Protein AF-A0A3D2AQB8-F1 (afdb_monomer_lite)

Secondary structure (DSSP, 8-state):
--TTHHHHHHHHTTSS----TT-EEEEEEEETTEEEEEEEETTEEEEEEEEES------------HHHHHHTTTBTTTT---HHHHHHTPPP---S-TT--B-----GGGT----HHHHHHHHHHHHTT-

Sequence (130 aa):
MAMNLVPYMRSLQDKDVTFTVTYRADRARRVGDQIEVTLSSDYGSVNKTRLVDQLVINHGTLPLDELYFELKPDASNQGELDQAAFIEGLPQASVRNPQGEYQLFRIGDAVAARNTHAAIYDGLRLAKDI

Structure (mmCIF, N/CA/C/O backbone):
data_AF-A0A3D2AQB8-F1
#
_entry.id   AF-A0A3D2AQB8-F1
#
loop_
_atom_site.group_PDB
_atom_site.id
_atom_site.type_symbol
_atom_site.label_atom_id
_atom_site.label_alt_id
_atom_site.label_comp_id
_atom_site.label_asym_id
_atom_site.label_entity_id
_atom_site.label_seq_id
_atom_site.pdbx_PDB_ins_code
_atom_site.Cartn_x
_atom_site.Cartn_y
_atom_site.Cartn_z
_atom_site.occupancy
_atom_site.B_iso_or_equiv
_atom_site.auth_seq_id
_atom_site.auth_comp_id
_atom_site.auth_asym_id
_atom_site.auth_atom_id
_atom_site.pdbx_PDB_model_num
ATOM 1 N N . MET A 1 1 ? -9.618 10.204 -3.827 1.00 48.06 1 MET A N 1
ATOM 2 C CA . MET A 1 1 ? -9.730 9.302 -2.657 1.00 48.06 1 MET A CA 1
ATOM 3 C C . MET A 1 1 ? -11.155 9.208 -2.073 1.00 48.06 1 MET A C 1
ATOM 5 O O . MET A 1 1 ? -11.298 8.799 -0.934 1.00 48.06 1 MET A O 1
ATOM 9 N N . ALA A 1 2 ? -12.224 9.511 -2.830 1.00 53.44 2 ALA A N 1
ATOM 10 C CA . ALA A 1 2 ? -13.607 9.503 -2.311 1.00 53.44 2 ALA A CA 1
ATOM 11 C C . ALA A 1 2 ? -14.515 8.415 -2.924 1.00 53.44 2 ALA A C 1
ATOM 13 O O . ALA A 1 2 ? -15.709 8.376 -2.647 1.00 53.44 2 ALA A O 1
ATOM 14 N N . MET A 1 3 ? -13.973 7.525 -3.762 1.00 60.94 3 MET A N 1
ATOM 15 C CA . MET A 1 3 ? -14.795 6.630 -4.589 1.00 60.94 3 MET A CA 1
ATOM 16 C C . MET A 1 3 ? -15.391 5.436 -3.817 1.00 60.94 3 MET A C 1
ATOM 18 O O . MET A 1 3 ? -16.379 4.862 -4.260 1.00 60.94 3 MET A O 1
ATOM 22 N N . ASN A 1 4 ? -14.854 5.107 -2.634 1.00 79.31 4 ASN A N 1
ATOM 23 C CA . ASN A 1 4 ? -15.271 3.923 -1.865 1.00 79.31 4 ASN A CA 1
ATOM 24 C C . ASN A 1 4 ? -16.191 4.257 -0.678 1.00 79.31 4 ASN A C 1
ATOM 26 O O . ASN A 1 4 ? -16.776 3.359 -0.083 1.00 79.31 4 ASN A O 1
ATOM 30 N N . LEU A 1 5 ? -16.354 5.538 -0.328 1.00 85.25 5 LEU A N 1
ATOM 31 C CA . LEU A 1 5 ? -17.142 5.931 0.843 1.00 85.25 5 LEU A CA 1
ATOM 32 C C . LEU A 1 5 ? -18.621 5.552 0.688 1.00 85.25 5 LEU A C 1
ATOM 34 O O . LEU A 1 5 ? -19.206 4.967 1.592 1.00 85.25 5 LEU A O 1
ATOM 38 N N . VAL A 1 6 ? -19.216 5.855 -0.470 1.00 90.38 6 VAL A N 1
ATOM 39 C CA . VAL A 1 6 ? -20.635 5.584 -0.755 1.00 90.38 6 VAL A CA 1
ATOM 40 C C . VAL A 1 6 ? -20.992 4.097 -0.622 1.00 90.38 6 VAL A C 1
ATOM 42 O O . VAL A 1 6 ? -21.938 3.800 0.111 1.00 90.38 6 VAL A O 1
ATOM 45 N N . PRO A 1 7 ? -20.288 3.147 -1.275 1.00 90.94 7 PRO A N 1
ATOM 46 C CA . PRO A 1 7 ? -20.615 1.730 -1.120 1.00 90.94 7 PRO A CA 1
ATOM 47 C C . PRO A 1 7 ? -20.396 1.219 0.313 1.00 90.94 7 PRO A C 1
ATOM 49 O O . PRO A 1 7 ? -21.199 0.411 0.781 1.00 90.94 7 PRO A O 1
ATOM 52 N N . TYR A 1 8 ? -19.389 1.718 1.042 1.00 90.75 8 TYR A N 1
ATOM 53 C CA . TYR A 1 8 ? -19.186 1.345 2.448 1.00 90.75 8 TYR A CA 1
ATOM 54 C C . TYR A 1 8 ? -20.307 1.852 3.348 1.00 90.75 8 TYR A C 1
ATOM 56 O O . TYR A 1 8 ? -20.854 1.077 4.126 1.00 90.75 8 TYR A O 1
ATOM 64 N N . MET A 1 9 ? -20.702 3.118 3.207 1.00 93.06 9 MET A N 1
ATOM 65 C CA . MET A 1 9 ? -21.796 3.682 3.998 1.00 93.06 9 MET A CA 1
ATOM 66 C C . MET A 1 9 ? -23.107 2.949 3.723 1.00 93.06 9 MET A C 1
ATOM 68 O O . MET A 1 9 ? -23.764 2.533 4.667 1.00 93.06 9 MET A O 1
ATOM 72 N N . ARG A 1 10 ? -23.439 2.663 2.455 1.00 92.69 10 ARG A N 1
ATOM 73 C CA . ARG A 1 10 ? -24.624 1.848 2.128 1.00 92.69 10 ARG A CA 1
ATOM 74 C C . ARG A 1 10 ? -24.605 0.460 2.773 1.00 92.69 10 ARG A C 1
ATOM 76 O O . ARG A 1 10 ? -25.668 -0.034 3.115 1.00 92.69 10 ARG A O 1
ATOM 83 N N . SER A 1 11 ? -23.430 -0.155 2.912 1.00 93.56 11 SER A N 1
ATOM 84 C CA . SER A 1 11 ? -23.295 -1.517 3.459 1.00 93.56 11 SER A CA 1
ATOM 85 C C . SER A 1 11 ? -23.262 -1.570 4.990 1.00 93.56 11 SER A C 1
ATOM 87 O O . SER A 1 11 ? -23.496 -2.631 5.561 1.00 93.56 11 SER A O 1
ATOM 89 N N . LEU A 1 12 ? -22.906 -0.462 5.649 1.00 95.00 12 LEU A N 1
ATOM 90 C CA . LEU A 1 12 ? -22.694 -0.404 7.100 1.00 95.00 12 LEU A CA 1
ATOM 91 C C . LEU A 1 12 ? -23.795 0.369 7.837 1.00 95.00 12 LEU A C 1
ATOM 93 O O . LEU A 1 12 ? -24.006 0.127 9.019 1.00 95.00 12 LEU A O 1
ATOM 97 N N . GLN A 1 13 ? -24.485 1.300 7.173 1.00 93.00 13 GLN A N 1
ATOM 98 C CA . GLN A 1 13 ? -25.420 2.228 7.821 1.00 93.00 13 GLN A CA 1
ATOM 99 C C . GLN A 1 13 ? -26.712 1.562 8.319 1.00 93.00 13 GLN A C 1
ATOM 101 O O . GLN A 1 13 ? -27.346 2.090 9.227 1.00 93.00 13 GLN A O 1
ATOM 106 N N . ASP A 1 14 ? -27.099 0.414 7.758 1.00 93.62 14 ASP A N 1
ATOM 107 C CA . ASP A 1 14 ? -28.235 -0.391 8.228 1.00 93.62 14 ASP A CA 1
ATOM 108 C C . ASP A 1 14 ? -27.840 -1.414 9.314 1.00 93.62 14 ASP A C 1
ATOM 110 O O . ASP A 1 14 ? -28.674 -2.218 9.736 1.00 93.62 14 ASP A O 1
ATOM 114 N N . LYS A 1 15 ? -26.571 -1.418 9.748 1.00 96.31 15 LYS A N 1
ATOM 115 C CA . LYS A 1 15 ? -26.015 -2.337 10.751 1.00 96.31 15 LYS A CA 1
ATOM 116 C C . LYS A 1 15 ? -25.690 -1.608 12.051 1.00 96.31 15 LYS A C 1
ATOM 118 O O . LYS A 1 15 ? -25.572 -0.386 12.090 1.00 96.31 15 LYS A O 1
ATOM 123 N N . ASP A 1 16 ? -25.470 -2.381 13.111 1.00 96.25 16 ASP A N 1
ATOM 124 C CA . ASP A 1 16 ? -25.006 -1.871 14.406 1.00 96.25 16 ASP A CA 1
ATOM 125 C C . ASP A 1 16 ? -23.495 -1.556 14.376 1.00 96.25 16 ASP A C 1
ATOM 127 O O . ASP A 1 16 ? -22.667 -2.221 14.999 1.00 96.25 16 ASP A O 1
ATOM 131 N N . VAL A 1 17 ? -23.110 -0.577 13.548 1.00 95.38 17 VAL A N 1
ATOM 132 C CA . VAL A 1 17 ? -21.719 -0.154 13.335 1.00 95.38 17 VAL A CA 1
ATOM 133 C C . VAL A 1 17 ? -21.515 1.248 13.893 1.00 95.38 17 VAL A C 1
ATOM 135 O O . VAL A 1 17 ? -22.154 2.211 13.477 1.00 95.38 17 VAL A O 1
ATOM 138 N N . THR A 1 18 ? -20.550 1.387 14.802 1.00 93.50 18 THR A N 1
ATOM 139 C CA . THR A 1 18 ? -20.181 2.685 15.380 1.00 93.50 18 THR A CA 1
ATOM 140 C C . THR A 1 18 ? -18.930 3.255 14.714 1.00 93.50 18 THR A C 1
ATOM 142 O O . THR A 1 18 ? -17.819 2.771 14.945 1.00 93.50 18 THR A O 1
ATOM 145 N N . PHE A 1 19 ? -19.084 4.352 13.967 1.00 93.00 19 PHE A N 1
ATOM 146 C CA . PHE A 1 19 ? -17.957 5.145 13.469 1.00 93.00 19 PHE A CA 1
ATOM 147 C C . PHE A 1 19 ? -17.453 6.099 14.552 1.00 93.00 19 PHE A C 1
ATOM 149 O O . PHE A 1 19 ? -18.183 6.953 15.044 1.00 93.00 19 PHE A O 1
ATOM 156 N N . 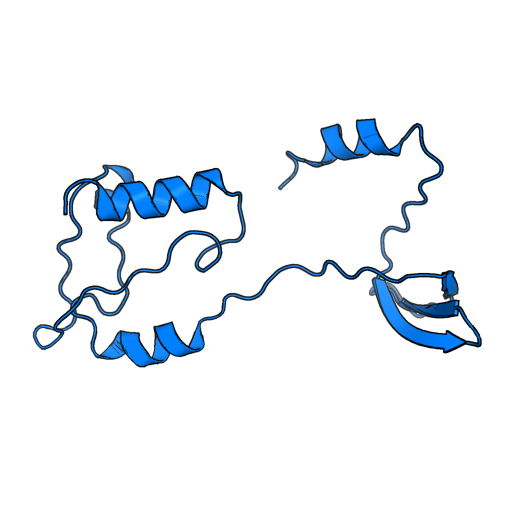THR A 1 20 ? -16.184 5.963 14.929 1.00 93.31 20 THR A N 1
ATOM 157 C CA . THR A 1 20 ? -15.522 6.840 15.905 1.00 93.31 20 THR A CA 1
ATOM 158 C C . THR A 1 20 ? -14.450 7.655 15.178 1.00 93.31 20 THR A C 1
ATOM 160 O O . THR A 1 20 ? -13.288 7.267 15.131 1.00 93.31 20 THR A O 1
ATOM 163 N N . VAL A 1 21 ? -14.868 8.745 14.529 1.00 93.81 21 VAL A N 1
ATOM 164 C CA . VAL A 1 21 ? -13.986 9.643 13.756 1.00 93.81 21 VAL A CA 1
ATOM 165 C C . VAL A 1 21 ? -13.143 10.528 14.674 1.00 93.81 21 VAL A C 1
ATOM 167 O O . VAL A 1 21 ? -13.539 10.740 15.809 1.00 93.81 21 VAL A O 1
ATOM 170 N N . THR A 1 22 ? -12.012 11.045 14.176 1.00 94.81 22 THR A N 1
ATOM 171 C CA . THR A 1 22 ? -11.032 11.891 14.908 1.00 94.81 22 THR A CA 1
ATOM 172 C C . THR A 1 22 ? -10.316 11.230 16.097 1.00 94.81 22 THR A C 1
ATOM 174 O O . THR A 1 22 ? -9.590 11.902 16.836 1.00 94.81 22 THR A O 1
ATOM 177 N N . TYR A 1 23 ? -10.438 9.907 16.232 1.00 95.12 23 TYR A N 1
ATOM 178 C CA . TYR A 1 23 ? -9.687 9.084 17.182 1.00 95.12 23 TYR A CA 1
ATOM 179 C C . TYR A 1 23 ? -8.911 7.978 16.457 1.00 95.12 23 TYR A C 1
ATOM 181 O O . TYR A 1 23 ? -9.289 7.557 15.363 1.00 95.12 23 TYR A O 1
ATOM 189 N N . ARG A 1 24 ? -7.860 7.462 17.100 1.00 93.56 24 ARG A N 1
ATOM 190 C CA . ARG A 1 24 ? -7.106 6.272 16.670 1.00 93.56 24 ARG A CA 1
ATOM 191 C C . ARG A 1 24 ? -6.877 5.315 17.837 1.00 93.56 24 ARG A C 1
ATOM 193 O O . ARG A 1 24 ? -6.899 5.734 18.992 1.00 93.56 24 ARG A O 1
ATOM 200 N N . ALA A 1 25 ? -6.651 4.038 17.536 1.00 95.00 25 ALA A N 1
ATOM 201 C CA . ALA A 1 25 ? -6.187 3.074 18.529 1.00 95.00 25 ALA A CA 1
ATOM 202 C C . ALA A 1 25 ? -4.710 3.352 18.853 1.00 95.00 25 ALA A C 1
ATOM 204 O O . ALA A 1 25 ? -3.873 3.342 17.956 1.00 95.00 25 ALA A O 1
ATOM 205 N N . ASP A 1 26 ? -4.417 3.620 20.122 1.00 94.94 26 ASP A N 1
ATOM 206 C CA . ASP A 1 26 ? -3.089 4.021 20.603 1.00 94.94 26 ASP A CA 1
A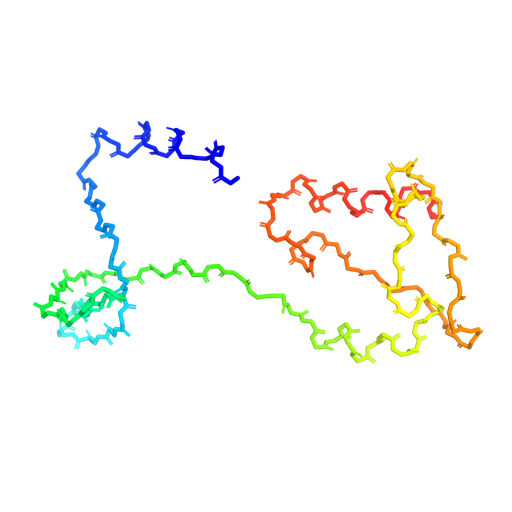TOM 207 C C . ASP A 1 26 ? -2.330 2.850 21.226 1.00 94.94 26 ASP A C 1
ATOM 209 O O . ASP A 1 26 ? -1.162 2.593 20.950 1.00 94.94 26 ASP A O 1
ATOM 213 N N . ARG A 1 27 ? -3.040 2.103 22.072 1.00 95.81 27 ARG A N 1
ATOM 214 C CA . ARG A 1 27 ? -2.502 0.976 22.821 1.00 95.81 27 ARG A CA 1
ATOM 215 C C . ARG A 1 27 ? -3.574 -0.082 22.970 1.00 95.81 27 ARG A C 1
ATOM 217 O O . ARG A 1 27 ? -4.740 0.242 23.176 1.00 95.81 27 ARG A O 1
ATOM 224 N N . ALA A 1 28 ? -3.166 -1.340 22.940 1.00 97.12 28 ALA A N 1
ATOM 225 C CA . ALA A 1 28 ? -4.016 -2.470 23.267 1.00 97.12 28 ALA A CA 1
ATOM 226 C C . ALA A 1 28 ? -3.370 -3.273 24.397 1.00 97.12 28 ALA A C 1
ATOM 228 O O . ALA A 1 28 ? -2.162 -3.515 24.377 1.00 97.12 28 ALA A O 1
ATOM 229 N N . ARG A 1 29 ? -4.165 -3.683 25.385 1.00 97.81 29 ARG A N 1
ATOM 230 C CA . ARG A 1 29 ? -3.739 -4.621 26.429 1.00 97.81 29 ARG A CA 1
ATOM 231 C C . ARG A 1 29 ? -4.781 -5.712 26.608 1.00 97.81 29 ARG A C 1
ATOM 233 O O . ARG A 1 29 ? -5.977 -5.446 26.534 1.00 97.81 29 ARG A O 1
ATOM 240 N N . ARG A 1 30 ? -4.336 -6.939 26.860 1.00 97.75 30 ARG A N 1
ATOM 241 C CA . ARG A 1 30 ? -5.241 -8.046 27.176 1.00 97.75 30 ARG A CA 1
ATOM 242 C C . ARG A 1 30 ? -5.754 -7.908 28.614 1.00 97.75 30 ARG A C 1
ATOM 244 O O . ARG A 1 30 ? -4.970 -7.621 29.517 1.00 97.75 30 ARG A O 1
ATOM 251 N N . VAL A 1 31 ? -7.056 -8.101 28.809 1.00 97.44 31 VAL A N 1
ATOM 252 C CA . VAL A 1 31 ? -7.755 -8.063 30.101 1.00 97.44 31 VAL A CA 1
ATOM 253 C C . VAL A 1 31 ? -8.703 -9.260 30.153 1.00 97.44 31 VAL A C 1
ATOM 255 O O . VAL A 1 31 ? -9.750 -9.253 29.511 1.00 97.44 31 VAL A O 1
ATOM 258 N N . GLY A 1 32 ? -8.309 -10.309 30.883 1.00 96.31 32 GLY A N 1
ATOM 259 C CA . GLY A 1 32 ? -8.999 -11.602 30.827 1.00 96.31 32 GLY A CA 1
ATOM 260 C C . GLY A 1 32 ? -9.015 -12.149 29.397 1.00 96.31 32 GLY A C 1
ATOM 261 O O . GLY A 1 32 ? -7.969 -12.208 28.744 1.00 96.31 32 GLY A O 1
ATOM 262 N N . ASP A 1 33 ? -10.211 -12.470 28.906 1.00 96.69 33 ASP A N 1
ATOM 263 C CA . ASP A 1 33 ? -10.436 -12.981 27.548 1.00 96.69 33 ASP A CA 1
ATOM 264 C C . ASP A 1 33 ? -10.631 -11.874 26.499 1.00 96.69 33 ASP A C 1
ATOM 266 O O . ASP A 1 33 ? -10.800 -12.161 25.315 1.00 96.69 33 ASP A O 1
ATOM 270 N N . GLN A 1 34 ? -10.576 -10.604 26.911 1.00 98.25 34 GLN A N 1
ATOM 271 C CA . GLN A 1 34 ? -10.832 -9.451 26.049 1.00 98.25 34 GLN A CA 1
ATOM 272 C C . GLN A 1 34 ? -9.589 -8.572 25.866 1.00 98.25 34 GLN A C 1
ATOM 274 O O . GLN A 1 34 ? -8.538 -8.758 26.489 1.00 98.25 34 GLN A O 1
ATOM 279 N N . ILE A 1 35 ? -9.702 -7.592 24.975 1.00 98.38 35 ILE A N 1
ATOM 280 C CA . ILE A 1 35 ? -8.684 -6.592 24.667 1.00 98.38 35 ILE A CA 1
ATOM 281 C C . ILE A 1 35 ? -9.238 -5.223 25.047 1.00 98.38 35 ILE A C 1
ATOM 283 O O . ILE A 1 35 ? -10.239 -4.769 24.497 1.00 98.38 35 ILE A O 1
ATOM 287 N N . GLU A 1 36 ? -8.568 -4.539 25.967 1.00 98.25 36 GLU A N 1
ATOM 288 C CA . GLU A 1 36 ? -8.828 -3.133 26.240 1.00 98.25 36 GLU A CA 1
ATOM 289 C C . GLU A 1 36 ? -7.965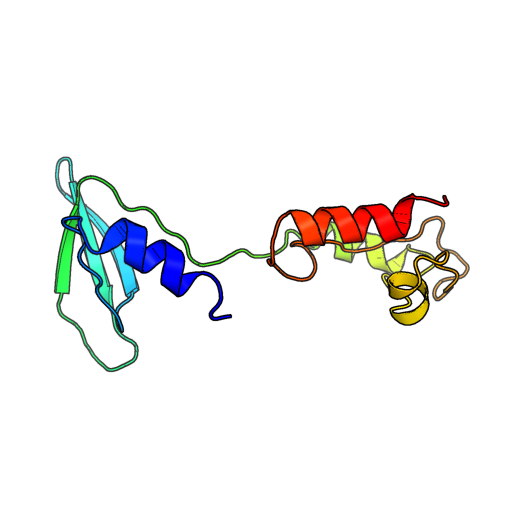 -2.269 25.314 1.00 98.25 36 GLU A C 1
ATOM 291 O O . GLU A 1 36 ? -6.731 -2.291 25.371 1.00 98.25 36 GLU A O 1
ATOM 296 N N . VAL A 1 37 ? -8.624 -1.496 24.456 1.00 97.88 37 VAL A N 1
ATOM 297 C CA . VAL A 1 37 ? -8.013 -0.569 23.504 1.00 97.88 37 VAL A CA 1
ATOM 298 C C . VAL A 1 37 ? -8.115 0.845 24.057 1.00 97.88 37 VAL A C 1
ATOM 300 O O . VAL A 1 37 ? -9.211 1.330 24.327 1.00 97.88 37 VAL A O 1
ATOM 303 N N . THR A 1 38 ? -6.983 1.521 24.217 1.00 97.19 38 THR A N 1
ATOM 304 C CA . THR A 1 38 ? -6.914 2.954 24.525 1.00 97.19 38 THR A CA 1
ATOM 305 C C . THR A 1 38 ? -7.025 3.750 23.228 1.00 97.19 38 THR A C 1
ATOM 307 O O . THR A 1 38 ? -6.324 3.448 22.260 1.00 97.19 38 THR A O 1
ATOM 310 N N . LEU A 1 39 ? -7.895 4.759 23.205 1.00 96.19 39 LEU A N 1
ATOM 311 C CA . LEU A 1 39 ? -8.060 5.652 22.062 1.00 96.19 39 LEU A CA 1
ATOM 312 C C . LEU A 1 39 ? -7.327 6.973 22.307 1.00 96.19 39 LEU A C 1
ATOM 314 O O . LEU A 1 39 ? -7.502 7.584 23.361 1.00 96.19 39 LEU A O 1
ATOM 318 N N . SER A 1 40 ? -6.566 7.436 21.317 1.00 95.62 40 SER A N 1
ATOM 319 C CA . SER A 1 40 ? -5.935 8.761 21.304 1.00 95.62 40 SER A CA 1
ATOM 320 C C . SER A 1 40 ? -6.533 9.655 20.215 1.00 95.62 40 SER A C 1
ATOM 322 O O . SER A 1 40 ? -7.288 9.193 19.356 1.00 95.62 40 SER A O 1
ATOM 324 N N . SER A 1 41 ? -6.244 10.955 20.277 1.00 95.25 41 SER A N 1
ATOM 325 C CA . SER A 1 41 ? -6.637 11.939 19.268 1.00 95.25 41 SER A CA 1
ATOM 326 C C . SER A 1 41 ? -5.510 12.945 19.072 1.00 95.25 41 SER A C 1
ATOM 328 O O . SER A 1 41 ? -4.856 13.340 20.033 1.00 95.25 41 SER A O 1
ATOM 330 N N . ASP A 1 42 ? -5.313 13.394 17.835 1.00 92.94 42 ASP A N 1
ATOM 331 C CA . ASP A 1 42 ? -4.366 14.473 17.533 1.00 92.94 42 ASP A CA 1
ATOM 332 C C . ASP A 1 42 ? -4.887 15.854 17.984 1.00 92.94 42 ASP A C 1
ATOM 334 O O . ASP A 1 42 ? -4.145 16.831 17.977 1.00 92.94 42 ASP A O 1
ATOM 338 N N . TYR A 1 43 ? -6.153 15.946 18.412 1.00 92.88 43 TYR A N 1
ATOM 339 C CA . TYR A 1 43 ? -6.789 17.194 18.850 1.00 92.88 43 TYR A CA 1
ATOM 340 C C . TYR A 1 43 ? -6.704 17.447 20.363 1.00 92.88 43 TYR A C 1
ATOM 342 O O . TYR A 1 43 ? -7.176 18.482 20.834 1.00 92.88 43 TYR A O 1
ATOM 350 N N . GLY A 1 44 ? -6.131 16.526 21.142 1.00 89.00 44 GLY A N 1
ATOM 351 C CA . GLY A 1 44 ? -5.965 16.702 22.583 1.00 89.00 44 GLY A CA 1
ATOM 352 C C . GLY A 1 44 ? -5.881 15.394 23.357 1.00 89.00 44 GLY A C 1
ATOM 353 O O . GLY A 1 44 ? -5.919 14.300 22.795 1.00 89.00 44 GLY A O 1
ATOM 354 N N . SER A 1 45 ? -5.778 15.509 24.681 1.00 88.31 45 SER A N 1
ATOM 355 C CA . SER A 1 45 ? -5.780 14.345 25.561 1.00 88.31 45 SER A CA 1
ATOM 356 C C . SER A 1 45 ? -7.156 13.679 25.581 1.00 88.31 45 SER A C 1
ATOM 358 O O . SER A 1 45 ? -8.201 14.324 25.672 1.00 88.31 45 SER A O 1
ATOM 360 N N . VAL A 1 46 ? -7.150 12.351 25.502 1.00 89.19 46 VAL A N 1
ATOM 361 C CA . VAL A 1 46 ? -8.359 11.530 25.498 1.00 89.19 46 VAL A CA 1
ATOM 362 C C . VAL A 1 46 ? -8.213 10.474 26.578 1.00 89.19 46 VAL A C 1
ATOM 364 O O . VAL A 1 46 ? -7.228 9.745 26.612 1.00 89.19 46 VAL A O 1
ATOM 367 N N . ASN A 1 47 ? -9.210 10.375 27.454 1.00 86.69 47 ASN A N 1
ATOM 368 C CA . ASN A 1 47 ? -9.320 9.281 28.413 1.00 86.69 47 ASN A CA 1
ATOM 369 C C . ASN A 1 47 ? -10.493 8.382 28.008 1.00 86.69 47 ASN A C 1
ATOM 371 O O . ASN A 1 47 ? -11.571 8.426 28.601 1.00 86.69 47 ASN A O 1
ATOM 375 N N . LYS A 1 48 ? -10.319 7.651 26.902 1.00 94.56 48 LYS A N 1
ATOM 376 C CA . LYS A 1 48 ? -11.316 6.713 26.376 1.00 94.56 48 LYS A CA 1
ATOM 377 C C . LYS A 1 48 ? -10.671 5.358 26.156 1.00 94.56 48 LYS A C 1
ATOM 379 O O . LYS A 1 48 ? -9.632 5.250 25.505 1.00 94.56 48 LYS A O 1
ATOM 384 N N . THR A 1 49 ? -11.344 4.329 26.644 1.00 96.62 49 THR A N 1
ATOM 385 C CA . THR A 1 49 ? -11.013 2.937 26.369 1.00 96.62 49 THR A CA 1
ATOM 386 C C . THR A 1 49 ? -12.215 2.220 25.764 1.00 96.62 49 THR A C 1
ATOM 388 O O . THR A 1 49 ? -13.357 2.678 25.873 1.00 96.62 49 THR A O 1
ATOM 391 N N . ARG A 1 50 ? -11.959 1.103 25.087 1.00 96.44 50 ARG A N 1
ATOM 392 C CA . ARG A 1 50 ? -12.988 0.181 24.609 1.00 96.44 50 ARG A CA 1
ATOM 393 C C . ARG A 1 50 ? -12.540 -1.248 24.866 1.00 96.44 50 ARG A C 1
ATOM 395 O O . ARG A 1 50 ? -11.411 -1.594 24.535 1.00 96.44 50 ARG A O 1
ATOM 402 N N . LEU A 1 51 ? -13.424 -2.053 25.439 1.00 97.81 51 LEU A N 1
ATOM 403 C CA . LEU A 1 51 ? -13.208 -3.480 25.629 1.00 97.81 51 LEU A CA 1
ATOM 404 C C . LEU A 1 51 ? -13.825 -4.218 24.437 1.00 97.81 51 LEU A C 1
ATOM 406 O O . LEU A 1 51 ? -14.985 -3.975 24.104 1.00 97.81 51 LEU A O 1
ATOM 410 N N . VAL A 1 52 ? -13.033 -5.038 23.755 1.00 97.44 52 VAL A N 1
ATOM 411 C CA . VAL A 1 52 ? -13.439 -5.786 22.556 1.00 97.44 52 VAL A CA 1
ATOM 412 C C . VAL A 1 52 ? -12.869 -7.195 22.600 1.00 97.44 52 VAL A C 1
ATOM 414 O O . VAL A 1 52 ? -11.801 -7.415 23.166 1.00 97.44 52 VAL A O 1
ATOM 417 N N . ASP A 1 53 ? -13.529 -8.142 21.944 1.00 98.00 53 ASP A N 1
ATOM 418 C CA . ASP A 1 53 ? -13.008 -9.509 21.830 1.00 98.00 53 ASP A CA 1
ATOM 419 C C . ASP A 1 53 ? -11.865 -9.594 20.803 1.00 98.00 53 ASP A C 1
ATOM 421 O O . ASP A 1 53 ? -10.948 -10.404 20.935 1.00 98.00 53 ASP A O 1
ATOM 425 N N . GLN A 1 54 ? -11.888 -8.726 19.783 1.00 97.19 54 GLN A N 1
ATOM 426 C CA . GLN A 1 54 ? -10.869 -8.655 18.736 1.00 97.19 54 GLN A CA 1
ATOM 427 C C . GLN A 1 54 ? -10.564 -7.212 18.329 1.00 97.19 54 GLN A C 1
ATOM 429 O O . GLN A 1 54 ? -11.452 -6.364 18.251 1.00 97.19 54 GLN A O 1
ATOM 434 N N . LEU A 1 55 ? -9.293 -6.960 18.011 1.00 95.69 55 LEU A N 1
ATOM 435 C CA . LEU A 1 55 ? -8.819 -5.716 17.414 1.00 95.69 55 LEU A CA 1
ATOM 436 C C . LEU A 1 55 ? -8.197 -6.026 16.050 1.00 95.69 55 LEU A C 1
ATOM 438 O O . LEU A 1 55 ? -7.195 -6.733 15.975 1.00 95.69 55 LEU A O 1
ATOM 442 N N . VAL A 1 56 ? -8.770 -5.461 14.988 1.00 96.19 56 VAL A N 1
ATOM 443 C CA . VAL A 1 56 ? -8.219 -5.522 13.627 1.00 96.19 56 VAL A CA 1
ATOM 444 C C . VAL A 1 56 ? -7.647 -4.153 13.276 1.00 96.19 56 VAL A C 1
ATOM 446 O O . VAL A 1 56 ? -8.354 -3.148 13.353 1.00 96.19 56 VAL A O 1
ATOM 449 N N . ILE A 1 57 ? -6.370 -4.108 12.895 1.00 93.06 57 ILE A N 1
ATOM 450 C CA . ILE A 1 57 ? -5.674 -2.873 12.522 1.00 93.06 57 ILE A CA 1
ATOM 451 C C . ILE A 1 57 ? -5.508 -2.841 11.005 1.00 93.06 57 ILE A C 1
ATOM 453 O O . ILE A 1 57 ? -4.878 -3.719 10.424 1.00 93.06 57 ILE A O 1
ATOM 457 N N . ASN A 1 58 ? -6.041 -1.796 10.376 1.00 91.31 58 ASN A N 1
ATOM 458 C CA . ASN A 1 58 ? -5.743 -1.444 8.994 1.00 91.31 58 ASN A CA 1
ATOM 459 C C . ASN A 1 58 ? -5.222 -0.002 8.975 1.00 91.31 58 ASN A C 1
ATOM 461 O O . ASN A 1 58 ? -5.998 0.940 9.129 1.00 91.31 58 ASN A O 1
ATOM 465 N N . HIS A 1 59 ? -3.901 0.152 8.850 1.00 88.81 59 HIS A N 1
ATOM 466 C CA . HIS A 1 59 ? -3.200 1.439 8.911 1.00 88.81 59 HIS A CA 1
ATOM 467 C C . HIS A 1 59 ? -2.325 1.655 7.666 1.00 88.81 59 HIS A C 1
ATOM 469 O O . HIS A 1 59 ? -1.166 2.060 7.747 1.00 88.81 59 HIS A O 1
ATOM 475 N N . GLY A 1 60 ? -2.891 1.343 6.499 1.00 86.88 60 GLY A N 1
ATOM 476 C CA . GLY A 1 60 ? -2.172 1.403 5.231 1.00 86.88 60 GLY A CA 1
ATOM 477 C C . GLY A 1 60 ? -1.116 0.306 5.088 1.00 86.88 60 GLY A C 1
ATOM 478 O O . GLY A 1 60 ? -1.068 -0.652 5.859 1.00 86.88 60 GLY A O 1
ATOM 479 N N . THR A 1 61 ? -0.287 0.449 4.059 1.00 88.44 61 THR A N 1
ATOM 480 C CA . THR A 1 61 ? 0.751 -0.511 3.674 1.00 88.44 61 THR A CA 1
ATOM 481 C C . THR A 1 61 ? 2.051 0.227 3.390 1.00 88.44 61 THR A C 1
ATOM 483 O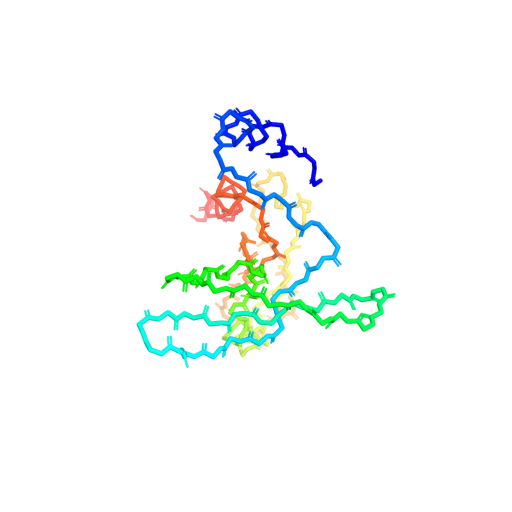 O . THR A 1 61 ? 2.030 1.343 2.868 1.00 88.44 61 THR A O 1
ATOM 486 N N . LEU A 1 62 ? 3.180 -0.410 3.691 1.00 91.31 62 LEU A N 1
ATOM 487 C CA . LEU A 1 62 ? 4.500 0.027 3.241 1.00 91.31 62 LEU A CA 1
ATOM 488 C C . LEU A 1 62 ? 4.993 -0.937 2.156 1.00 91.31 62 LEU A C 1
ATOM 490 O O . LEU A 1 62 ? 4.737 -2.139 2.271 1.00 91.31 62 LEU A O 1
ATOM 494 N N . PRO A 1 63 ? 5.661 -0.442 1.103 1.00 92.12 63 PRO A N 1
ATOM 495 C CA . PRO A 1 63 ? 6.271 -1.315 0.114 1.00 92.12 63 PRO A CA 1
ATOM 496 C C . PRO A 1 63 ? 7.426 -2.102 0.748 1.00 92.12 63 PRO A C 1
ATOM 498 O O . PRO A 1 63 ? 8.166 -1.572 1.572 1.00 92.12 63 PRO A O 1
ATOM 501 N N . LEU A 1 64 ? 7.594 -3.361 0.341 1.00 92.31 64 LEU A N 1
ATOM 502 C CA . LEU A 1 64 ? 8.793 -4.141 0.648 1.00 92.31 64 LEU A CA 1
ATOM 503 C C . LEU A 1 64 ? 9.875 -3.769 -0.378 1.00 92.31 64 LEU A C 1
ATOM 505 O O . LEU A 1 64 ? 9.931 -4.357 -1.456 1.00 92.31 64 LEU A O 1
ATOM 509 N N . ASP A 1 65 ? 10.658 -2.730 -0.089 1.00 94.88 65 ASP A N 1
ATOM 510 C CA . ASP A 1 65 ? 11.531 -2.060 -1.063 1.00 94.88 65 ASP A CA 1
ATOM 511 C C . ASP A 1 65 ? 13.036 -2.304 -0.871 1.00 94.88 65 ASP A C 1
ATOM 513 O O . ASP A 1 65 ? 13.817 -1.918 -1.738 1.00 94.88 65 ASP A O 1
ATOM 517 N N . GLU A 1 66 ? 13.441 -2.995 0.196 1.00 96.75 66 GLU A N 1
ATOM 518 C CA . GLU A 1 66 ? 14.845 -3.308 0.506 1.00 96.75 66 GLU A CA 1
ATOM 519 C C . GLU A 1 66 ? 15.558 -3.974 -0.679 1.00 96.75 66 GLU A C 1
ATOM 521 O O . GLU A 1 66 ? 16.472 -3.387 -1.258 1.00 96.75 66 GLU A O 1
ATOM 526 N N . LEU A 1 67 ? 15.049 -5.124 -1.138 1.00 96.00 67 LEU A N 1
ATOM 527 C CA . LEU A 1 67 ? 15.606 -5.842 -2.290 1.00 96.00 67 LEU A CA 1
ATOM 528 C C . LEU A 1 67 ? 15.622 -4.983 -3.564 1.00 96.00 67 LEU A C 1
ATOM 530 O O . LEU A 1 67 ? 16.538 -5.074 -4.376 1.00 96.00 67 LEU A O 1
ATOM 534 N N . TYR A 1 68 ? 14.616 -4.126 -3.759 1.00 96.88 68 TYR A N 1
ATOM 535 C CA . TYR A 1 68 ? 14.599 -3.230 -4.913 1.00 96.88 68 TYR A CA 1
ATOM 536 C C . TYR A 1 68 ? 15.773 -2.248 -4.865 1.00 96.88 68 TYR A C 1
ATOM 538 O O . TYR A 1 68 ? 16.432 -2.034 -5.881 1.00 96.88 68 TYR A O 1
ATOM 546 N N . PHE A 1 69 ? 16.046 -1.650 -3.706 1.00 97.00 69 PHE A N 1
ATOM 547 C CA . PHE A 1 69 ? 17.150 -0.706 -3.559 1.00 97.00 69 PHE A CA 1
ATOM 548 C C . PHE A 1 69 ? 18.522 -1.381 -3.579 1.00 97.00 69 PHE A C 1
ATOM 550 O O . PHE A 1 69 ? 19.457 -0.761 -4.082 1.00 97.00 69 PHE A O 1
ATOM 557 N N . GLU A 1 70 ? 18.630 -2.630 -3.125 1.00 97.75 70 GLU A N 1
ATOM 558 C CA . GLU A 1 70 ? 19.838 -3.447 -3.289 1.00 97.75 70 GLU A CA 1
ATOM 559 C C . GLU A 1 70 ? 20.143 -3.724 -4.767 1.00 97.75 70 GLU A C 1
ATOM 561 O O . GLU A 1 70 ? 21.283 -3.580 -5.193 1.00 97.75 70 GLU A O 1
ATOM 566 N N . LEU A 1 71 ? 19.123 -4.049 -5.569 1.00 97.69 71 LEU A N 1
ATOM 567 C CA . LEU A 1 71 ? 19.279 -4.377 -6.992 1.00 97.69 71 LEU A CA 1
ATOM 568 C C . LEU A 1 71 ? 19.374 -3.149 -7.910 1.00 97.69 71 LEU A C 1
ATOM 570 O O . LEU A 1 71 ? 19.811 -3.257 -9.057 1.00 97.69 71 LEU A O 1
ATOM 574 N N . LYS A 1 72 ? 18.909 -1.977 -7.471 1.00 97.50 72 LYS A N 1
ATOM 575 C CA . LYS A 1 72 ? 18.804 -0.779 -8.319 1.00 97.50 72 LYS A CA 1
ATOM 576 C C . LYS A 1 72 ? 20.138 -0.307 -8.929 1.00 97.50 72 LYS A C 1
ATOM 578 O O . LYS A 1 72 ? 20.101 0.092 -10.095 1.00 97.50 72 LYS A O 1
ATOM 583 N N . PRO A 1 73 ? 21.282 -0.302 -8.214 1.00 97.25 73 PRO A N 1
ATOM 584 C CA . PRO A 1 73 ? 22.552 0.167 -8.772 1.00 97.25 73 PRO A CA 1
ATOM 585 C C . PRO A 1 73 ? 23.025 -0.652 -9.981 1.00 97.25 73 PRO A C 1
ATOM 587 O O . PRO A 1 73 ? 23.541 -0.071 -10.937 1.00 97.25 73 PRO A O 1
ATOM 590 N N . ASP A 1 74 ? 22.774 -1.963 -9.974 1.00 97.88 74 ASP A N 1
ATOM 591 C CA . ASP A 1 74 ? 23.229 -2.902 -11.009 1.00 97.88 74 ASP A CA 1
ATOM 592 C C . ASP A 1 74 ? 22.246 -3.026 -12.189 1.00 97.88 74 ASP A C 1
ATOM 594 O O . ASP A 1 74 ? 22.543 -3.657 -13.202 1.00 97.88 74 ASP A O 1
ATOM 598 N N . ALA A 1 75 ? 21.078 -2.384 -12.106 1.00 98.19 75 ALA A N 1
ATOM 599 C CA . ALA A 1 75 ? 20.099 -2.363 -13.186 1.00 98.19 75 ALA A CA 1
ATOM 600 C C . ALA A 1 75 ? 20.504 -1.390 -14.306 1.00 98.19 75 ALA A C 1
ATOM 602 O O . ALA A 1 75 ? 20.844 -0.232 -14.051 1.00 98.19 75 ALA A O 1
ATOM 603 N N . SER A 1 76 ? 20.349 -1.811 -15.562 1.00 98.12 76 SER A N 1
ATOM 604 C CA . SER A 1 76 ? 20.641 -1.018 -16.768 1.00 98.12 76 SER A CA 1
ATOM 605 C C . SER A 1 76 ? 19.867 0.300 -16.833 1.00 98.12 76 SER A C 1
ATOM 607 O O . SER A 1 76 ? 20.402 1.315 -17.273 1.00 98.12 76 SER A O 1
ATOM 609 N N . ASN A 1 77 ? 18.628 0.325 -16.340 1.00 97.56 77 ASN A N 1
ATOM 610 C CA . ASN A 1 77 ? 17.783 1.517 -16.266 1.00 97.56 77 ASN A CA 1
ATOM 611 C C . ASN A 1 77 ? 17.892 2.263 -14.923 1.00 97.56 77 ASN A C 1
ATOM 613 O O . ASN A 1 77 ? 17.224 3.278 -14.746 1.00 97.56 77 ASN A O 1
ATOM 617 N N . GLN A 1 78 ? 18.672 1.768 -13.952 1.00 97.31 78 GLN A N 1
ATOM 618 C CA . GLN A 1 78 ? 18.728 2.285 -12.574 1.00 97.31 78 GLN A CA 1
ATOM 619 C C . GLN A 1 78 ? 17.340 2.521 -11.941 1.00 97.31 78 GLN A C 1
ATOM 621 O O . GLN A 1 78 ? 17.141 3.461 -11.166 1.00 97.31 78 GLN A O 1
ATOM 626 N N . GLY A 1 79 ? 16.351 1.689 -12.278 1.00 96.50 79 GLY A N 1
ATOM 627 C CA . GLY A 1 79 ? 14.981 1.829 -11.779 1.00 96.50 79 GLY A CA 1
ATOM 628 C C . GLY A 1 79 ? 14.134 2.913 -12.460 1.00 96.50 79 GLY A C 1
ATOM 629 O O . GLY A 1 79 ? 13.060 3.242 -11.952 1.00 96.50 79 GLY A O 1
ATOM 630 N N . GLU A 1 80 ? 14.598 3.511 -13.559 1.00 96.75 80 GLU A N 1
ATOM 631 C CA . GLU A 1 80 ? 13.806 4.453 -14.350 1.00 96.75 80 GLU A CA 1
ATOM 632 C C . GLU A 1 80 ? 12.694 3.743 -15.125 1.00 96.75 80 GLU A C 1
ATOM 634 O O . GLU A 1 80 ? 12.909 2.713 -15.763 1.00 96.75 80 GLU A O 1
ATOM 639 N N . LEU A 1 81 ? 11.514 4.357 -15.109 1.00 96.06 81 LEU A N 1
ATOM 640 C CA . LEU A 1 81 ? 10.392 4.028 -15.974 1.00 96.06 81 LEU A CA 1
ATOM 641 C C . LEU A 1 81 ? 10.148 5.229 -16.892 1.00 96.06 81 LEU A C 1
ATOM 643 O O . LEU A 1 81 ? 9.848 6.321 -16.402 1.00 96.06 81 LEU A O 1
ATOM 647 N N . ASP A 1 82 ? 10.248 5.035 -18.205 1.00 96.00 82 ASP A N 1
ATOM 648 C CA . ASP A 1 82 ? 9.788 6.030 -19.168 1.00 96.00 82 ASP A CA 1
ATOM 649 C C . ASP A 1 82 ? 8.259 6.046 -19.136 1.00 96.00 82 ASP A C 1
ATOM 651 O O . ASP A 1 82 ? 7.581 5.174 -19.686 1.00 96.00 82 ASP A O 1
ATOM 655 N N . GLN A 1 83 ? 7.717 7.052 -18.453 1.00 94.88 83 GLN A N 1
ATOM 656 C CA . GLN A 1 83 ? 6.287 7.189 -18.224 1.00 94.88 83 GLN A CA 1
ATOM 657 C C . GLN A 1 83 ? 5.493 7.346 -19.528 1.00 94.88 83 GLN A C 1
ATOM 659 O O . GLN A 1 83 ? 4.363 6.862 -19.597 1.00 94.88 83 GLN A O 1
ATOM 664 N N . ALA A 1 84 ? 6.053 8.014 -20.542 1.00 96.31 84 ALA A N 1
ATOM 665 C CA . ALA A 1 84 ? 5.371 8.219 -21.815 1.00 96.31 84 ALA A CA 1
ATOM 666 C C . ALA A 1 84 ? 5.293 6.895 -22.581 1.00 96.31 84 ALA A C 1
ATOM 668 O O . ALA A 1 84 ? 4.196 6.454 -22.925 1.00 96.31 84 ALA A O 1
ATOM 669 N N . ALA A 1 85 ? 6.429 6.207 -22.739 1.00 95.19 85 ALA A N 1
ATOM 670 C CA . ALA A 1 85 ? 6.466 4.886 -23.361 1.00 95.19 85 ALA A CA 1
ATOM 671 C C . ALA A 1 85 ? 5.586 3.878 -22.604 1.00 95.19 85 ALA A C 1
ATOM 673 O O . ALA A 1 85 ? 4.838 3.121 -23.216 1.00 95.19 85 ALA A O 1
ATOM 674 N N . PHE A 1 86 ? 5.598 3.916 -21.271 1.00 95.12 86 PHE A N 1
ATOM 675 C CA . PHE A 1 86 ? 4.793 3.029 -20.437 1.00 95.12 86 PHE A CA 1
ATOM 676 C C . PHE A 1 86 ? 3.285 3.239 -20.641 1.00 95.12 86 PHE A C 1
ATOM 678 O O . PHE A 1 86 ? 2.545 2.264 -20.771 1.00 95.12 86 PHE A O 1
ATOM 685 N N . ILE A 1 87 ? 2.816 4.491 -20.708 1.00 93.81 87 ILE A N 1
ATOM 686 C CA . ILE A 1 87 ? 1.397 4.806 -20.948 1.00 93.81 87 ILE A CA 1
ATOM 687 C C . ILE A 1 87 ? 0.955 4.350 -22.342 1.00 93.81 87 ILE A C 1
ATOM 689 O O . ILE A 1 87 ? -0.113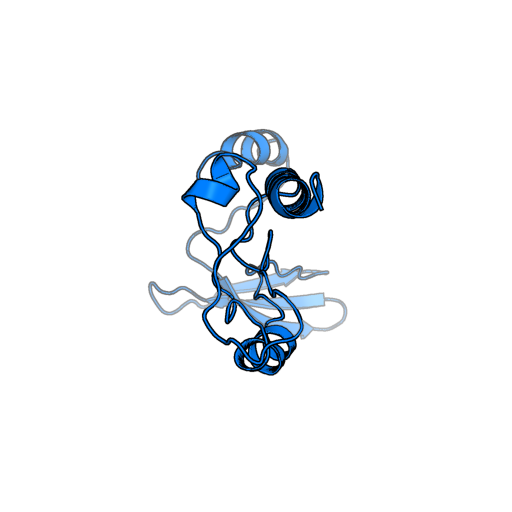 3.744 -22.456 1.00 93.81 87 ILE A O 1
ATOM 693 N N . GLU A 1 88 ? 1.787 4.582 -23.360 1.00 94.44 88 GLU A N 1
ATOM 694 C CA . GLU A 1 88 ? 1.542 4.158 -24.747 1.00 94.44 88 GLU A CA 1
ATOM 695 C C . GLU A 1 88 ? 1.722 2.639 -24.948 1.00 94.44 88 GLU A C 1
ATOM 697 O O . GLU A 1 88 ? 1.417 2.100 -26.011 1.00 94.44 88 GLU A O 1
ATOM 702 N N . GLY A 1 89 ? 2.190 1.918 -23.922 1.00 92.69 89 GLY A N 1
ATOM 703 C CA . GLY A 1 89 ? 2.452 0.483 -23.989 1.00 92.69 89 GLY A CA 1
ATOM 704 C C . GLY A 1 89 ? 3.580 0.137 -24.960 1.00 92.69 89 GLY A C 1
ATOM 705 O O . GLY A 1 89 ? 3.484 -0.880 -25.643 1.00 92.69 89 GLY A O 1
ATOM 706 N N . LEU A 1 90 ? 4.593 0.997 -25.048 1.00 93.94 90 LEU A N 1
ATOM 707 C CA . LEU A 1 90 ? 5.810 0.807 -25.826 1.00 93.94 90 LEU A CA 1
ATOM 708 C C . LEU A 1 90 ? 6.929 0.204 -24.952 1.00 93.94 90 LEU A C 1
ATOM 710 O O . LEU A 1 90 ? 6.972 0.470 -23.742 1.00 93.94 90 LEU A O 1
ATOM 714 N N . PRO A 1 91 ? 7.870 -0.554 -25.551 1.00 94.00 91 PRO A N 1
ATOM 715 C CA . PRO A 1 91 ? 9.023 -1.094 -24.838 1.00 94.00 91 PRO A CA 1
ATOM 716 C C . PRO A 1 91 ? 9.849 -0.020 -24.121 1.00 94.00 91 PRO A C 1
ATOM 718 O O . PRO A 1 91 ? 10.028 1.096 -24.612 1.00 94.00 91 PRO A O 1
ATOM 721 N N . GLN A 1 92 ? 10.391 -0.377 -22.957 1.00 95.44 92 GLN A N 1
ATOM 722 C CA . GLN A 1 92 ? 11.247 0.501 -22.161 1.00 95.44 92 GLN A CA 1
ATOM 723 C C . GLN A 1 92 ? 12.694 0.431 -22.663 1.00 95.44 92 GLN A C 1
ATOM 725 O O . GLN A 1 92 ? 13.330 -0.615 -22.570 1.00 95.44 92 GLN A O 1
ATOM 730 N N . ALA A 1 93 ? 13.234 1.547 -23.158 1.00 93.69 93 ALA A N 1
ATOM 731 C CA . ALA A 1 93 ? 14.557 1.586 -23.798 1.00 93.69 93 ALA A CA 1
ATOM 732 C C . ALA A 1 93 ? 15.609 2.433 -23.054 1.00 93.69 93 ALA A C 1
ATOM 734 O O . ALA A 1 93 ? 16.724 2.591 -23.548 1.00 93.69 93 ALA A O 1
ATOM 735 N N 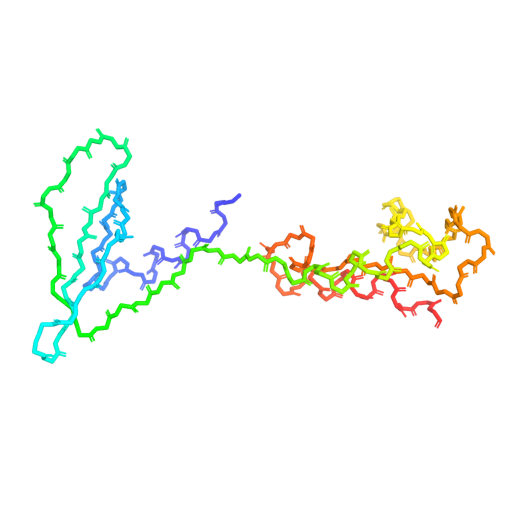. SER A 1 94 ? 15.276 3.007 -21.891 1.00 94.06 94 SER A N 1
ATOM 736 C CA . SER A 1 94 ? 16.226 3.851 -21.157 1.00 94.06 94 SER A CA 1
ATOM 737 C C . SER A 1 94 ? 17.406 3.042 -20.615 1.00 94.06 94 SER A C 1
ATOM 739 O O . SER A 1 94 ? 17.221 1.999 -19.985 1.00 94.06 94 SER A O 1
ATOM 741 N N . VAL A 1 95 ? 18.616 3.569 -20.822 1.00 96.62 95 VAL A N 1
ATOM 742 C CA . VAL A 1 95 ? 19.868 3.038 -20.276 1.00 96.62 95 VAL A CA 1
ATOM 743 C C . VAL A 1 95 ? 20.554 4.140 -19.470 1.00 96.62 95 VAL A C 1
ATOM 745 O O . VAL A 1 95 ? 20.949 5.178 -20.002 1.00 96.62 95 VAL A O 1
ATOM 748 N N . ARG A 1 96 ? 20.694 3.905 -18.166 1.00 97.19 96 ARG A N 1
ATOM 749 C CA . ARG A 1 96 ? 21.383 4.766 -17.188 1.00 97.19 96 ARG A CA 1
ATOM 750 C C . ARG A 1 96 ? 22.676 4.144 -16.668 1.00 97.19 96 ARG A C 1
ATOM 752 O O . ARG A 1 96 ? 23.572 4.874 -16.256 1.00 97.19 96 ARG A O 1
ATOM 759 N N . ASN A 1 97 ? 22.782 2.820 -16.731 1.00 97.38 97 ASN A N 1
ATOM 760 C CA . ASN A 1 97 ? 23.962 2.041 -16.387 1.00 97.38 97 ASN A CA 1
ATOM 761 C C . ASN A 1 97 ? 24.306 1.099 -17.560 1.00 97.38 97 ASN A C 1
ATOM 763 O O . ASN A 1 97 ? 23.680 0.049 -17.697 1.00 97.38 97 ASN A O 1
ATOM 767 N N . PRO A 1 98 ? 25.288 1.440 -18.415 1.00 96.69 98 PRO A N 1
ATOM 768 C CA . PRO A 1 98 ? 25.699 0.584 -19.531 1.00 96.69 98 PRO A CA 1
ATOM 769 C C . PRO A 1 98 ? 26.250 -0.790 -19.120 1.00 96.69 98 PRO A C 1
ATOM 771 O O . PRO A 1 98 ? 26.332 -1.676 -19.963 1.00 96.69 98 PRO A O 1
ATOM 774 N N . GLN A 1 99 ? 26.660 -0.959 -17.859 1.00 97.38 99 GLN A N 1
ATOM 775 C CA . GLN A 1 99 ? 27.160 -2.221 -17.310 1.00 97.38 99 GLN A CA 1
ATOM 776 C C . GLN A 1 99 ? 26.050 -3.094 -16.707 1.00 97.38 99 GLN A C 1
ATOM 778 O O . GLN A 1 99 ? 26.328 -4.221 -16.313 1.00 97.38 99 GLN A O 1
ATOM 783 N N . GLY A 1 100 ? 24.818 -2.588 -16.596 1.00 96.75 100 GLY A N 1
ATOM 784 C CA . GLY A 1 100 ? 23.726 -3.332 -15.978 1.00 96.75 100 GLY A CA 1
ATOM 785 C C . GLY A 1 100 ? 23.185 -4.448 -16.872 1.00 96.75 100 GLY A C 1
ATOM 786 O O . GLY A 1 100 ? 22.987 -4.251 -18.069 1.00 96.75 100 GLY A O 1
ATOM 787 N N . GLU A 1 101 ? 22.900 -5.608 -16.281 1.00 95.19 101 GLU A N 1
ATOM 788 C CA . GLU A 1 101 ? 22.523 -6.831 -17.018 1.00 95.19 101 GLU A CA 1
ATOM 789 C C . GLU A 1 101 ? 21.006 -7.068 -17.095 1.00 95.19 101 GLU A C 1
ATOM 791 O O . GLU A 1 101 ? 20.533 -7.939 -17.822 1.00 95.19 101 GLU A O 1
ATOM 796 N N . TYR A 1 102 ? 20.225 -6.285 -16.353 1.00 96.25 102 TYR A N 1
ATOM 797 C CA . TYR A 1 102 ? 18.768 -6.388 -16.298 1.00 96.25 102 TYR A CA 1
ATOM 798 C C . TYR A 1 102 ? 18.117 -5.009 -16.226 1.00 96.25 102 TYR A C 1
ATOM 800 O O . TYR A 1 102 ? 18.759 -4.018 -15.878 1.00 96.25 102 TYR A O 1
ATOM 808 N N . GLN A 1 103 ? 16.828 -4.920 -16.550 1.00 96.12 103 GLN A N 1
ATOM 809 C CA . GLN A 1 103 ? 16.005 -3.761 -16.205 1.00 96.12 103 GLN A CA 1
ATOM 810 C C . GLN A 1 103 ? 15.234 -4.052 -14.918 1.00 96.12 103 GLN A C 1
ATOM 812 O O . GLN A 1 103 ? 14.789 -5.176 -14.689 1.00 96.12 103 GLN A O 1
ATOM 817 N N . LEU A 1 104 ? 15.072 -3.033 -14.078 1.00 97.19 104 LEU A N 1
ATOM 818 C CA . LEU A 1 104 ? 14.375 -3.134 -12.801 1.00 97.19 104 LEU A CA 1
ATOM 819 C C . LEU A 1 104 ? 13.225 -2.129 -12.755 1.00 97.19 104 LEU A C 1
ATOM 821 O O . LEU A 1 104 ? 13.430 -0.938 -12.977 1.00 97.19 104 LEU A O 1
ATOM 825 N N . PHE A 1 105 ? 12.019 -2.590 -12.431 1.00 96.12 105 PHE A N 1
ATOM 826 C CA . PHE A 1 105 ? 10.824 -1.748 -12.357 1.00 96.12 105 PHE A CA 1
ATOM 827 C C . PHE A 1 105 ? 10.041 -2.024 -11.071 1.00 96.12 105 PHE A C 1
ATOM 829 O O . PHE A 1 105 ? 10.048 -3.140 -10.554 1.00 96.12 105 PHE A O 1
ATOM 836 N N . ARG A 1 106 ? 9.326 -1.010 -10.573 1.00 95.75 106 ARG A N 1
ATOM 837 C CA . ARG A 1 106 ? 8.298 -1.163 -9.530 1.00 95.75 106 ARG A CA 1
ATOM 838 C C . ARG A 1 106 ? 6.928 -1.028 -10.175 1.00 95.75 106 ARG A C 1
ATOM 840 O O . ARG A 1 106 ? 6.733 -0.128 -10.986 1.00 95.75 106 ARG A O 1
ATOM 847 N N . ILE A 1 107 ? 5.985 -1.877 -9.778 1.00 94.94 107 ILE A N 1
ATOM 848 C CA . ILE A 1 107 ? 4.599 -1.862 -10.265 1.00 94.94 107 ILE A CA 1
ATOM 849 C C . ILE A 1 107 ? 3.610 -1.979 -9.105 1.00 94.94 107 ILE A C 1
ATOM 851 O O . ILE A 1 107 ? 3.966 -2.474 -8.032 1.00 94.94 107 ILE A O 1
ATOM 855 N N . GLY A 1 108 ? 2.363 -1.550 -9.316 1.00 94.31 108 GLY A N 1
ATOM 856 C CA . GLY A 1 108 ? 1.290 -1.729 -8.339 1.00 94.31 108 GLY A CA 1
ATOM 857 C C . GLY A 1 108 ? 1.608 -1.100 -6.981 1.00 94.31 108 GLY A C 1
ATOM 858 O O . GLY A 1 108 ? 2.060 0.045 -6.899 1.00 94.31 108 GLY A O 1
ATOM 859 N N . ASP A 1 109 ? 1.394 -1.861 -5.908 1.00 93.62 109 ASP A N 1
ATOM 860 C CA . ASP A 1 109 ? 1.521 -1.377 -4.528 1.00 93.62 109 ASP A CA 1
ATOM 861 C C . ASP A 1 109 ? 2.957 -0.973 -4.147 1.00 93.62 109 ASP A C 1
ATOM 863 O O . ASP A 1 109 ? 3.135 -0.159 -3.243 1.00 93.62 109 ASP A O 1
ATOM 867 N N . ALA A 1 110 ? 3.976 -1.442 -4.883 1.00 93.69 110 ALA A N 1
ATOM 868 C CA . ALA A 1 110 ? 5.360 -0.976 -4.729 1.00 93.69 110 ALA A CA 1
ATOM 869 C C . ALA A 1 110 ? 5.562 0.491 -5.172 1.00 93.69 110 ALA A C 1
ATOM 871 O O . ALA A 1 110 ? 6.584 1.106 -4.856 1.00 93.69 110 ALA A O 1
ATOM 872 N N . VAL A 1 111 ? 4.600 1.051 -5.916 1.00 91.88 111 VAL A N 1
ATOM 873 C CA . VAL A 1 111 ? 4.559 2.457 -6.348 1.00 91.88 111 VAL A CA 1
ATOM 874 C C . VAL A 1 111 ? 3.454 3.210 -5.612 1.00 91.88 111 VAL A C 1
ATOM 876 O O . VAL A 1 111 ? 3.700 4.271 -5.040 1.00 91.88 111 VAL A O 1
ATOM 879 N N . ALA A 1 112 ? 2.229 2.682 -5.644 1.00 89.12 112 ALA A N 1
ATOM 880 C CA . ALA A 1 112 ? 1.079 3.258 -4.963 1.00 89.12 112 ALA A CA 1
ATOM 881 C C . ALA A 1 112 ? -0.007 2.199 -4.738 1.00 89.12 112 ALA A C 1
ATOM 883 O O . ALA A 1 112 ? -0.517 1.624 -5.699 1.00 89.12 112 ALA A O 1
ATOM 884 N N . ALA A 1 113 ? -0.432 2.028 -3.483 1.00 85.56 113 ALA A N 1
ATOM 885 C CA . ALA A 1 113 ? -1.535 1.144 -3.109 1.00 85.56 113 ALA A CA 1
ATOM 886 C C . ALA A 1 113 ? -2.883 1.691 -3.616 1.00 85.56 113 ALA A C 1
ATOM 888 O O . ALA A 1 113 ? -3.552 2.492 -2.956 1.00 85.56 113 ALA A O 1
ATOM 889 N N . ARG A 1 114 ? -3.248 1.315 -4.848 1.00 82.31 114 ARG A N 1
ATOM 890 C CA . ARG A 1 114 ? -4.467 1.769 -5.538 1.00 82.31 114 ARG A CA 1
ATOM 891 C C . ARG A 1 114 ? -5.534 0.680 -5.518 1.00 82.31 114 ARG A C 1
ATOM 893 O O . ARG A 1 114 ? -6.386 0.650 -4.638 1.00 82.31 114 ARG A O 1
ATOM 900 N N . ASN A 1 115 ? -5.533 -0.166 -6.544 1.00 87.19 115 ASN A N 1
ATOM 901 C CA . ASN A 1 115 ? -6.438 -1.293 -6.704 1.00 87.19 115 ASN A CA 1
ATOM 902 C C . ASN A 1 115 ? -5.759 -2.378 -7.549 1.00 87.19 115 ASN A C 1
ATOM 904 O O . ASN A 1 115 ? -4.822 -2.098 -8.299 1.00 87.19 115 ASN A O 1
ATOM 908 N N . THR A 1 116 ? -6.281 -3.599 -7.468 1.00 92.38 116 THR A N 1
ATOM 909 C CA . THR A 1 116 ? -5.723 -4.774 -8.148 1.00 92.38 116 THR A CA 1
ATOM 910 C C . THR A 1 116 ? -5.637 -4.604 -9.664 1.00 92.38 116 THR A C 1
ATOM 912 O O . THR A 1 116 ? -4.653 -5.018 -10.267 1.00 92.38 116 THR A O 1
ATOM 915 N N . HIS A 1 117 ? -6.620 -3.948 -10.291 1.00 93.81 117 HIS A N 1
ATOM 916 C CA . HIS A 1 117 ? -6.597 -3.717 -11.736 1.00 93.81 117 HIS A CA 1
ATOM 917 C C . HIS A 1 117 ? -5.408 -2.843 -12.134 1.00 93.81 117 HIS A C 1
ATOM 919 O O . HIS A 1 117 ? -4.734 -3.158 -13.104 1.00 93.81 117 HIS A O 1
ATOM 925 N N . ALA A 1 118 ? -5.114 -1.782 -11.377 1.00 92.62 118 ALA A N 1
ATOM 926 C CA . ALA A 1 118 ? -3.966 -0.921 -11.647 1.00 92.62 118 ALA A CA 1
ATOM 927 C C . ALA A 1 118 ? -2.649 -1.714 -11.627 1.00 92.62 118 ALA A C 1
ATOM 929 O O . ALA A 1 118 ? -1.882 -1.612 -12.576 1.00 92.62 118 ALA A O 1
ATOM 930 N N . ALA A 1 119 ? -2.439 -2.568 -10.619 1.00 94.50 119 ALA A N 1
ATOM 931 C CA . ALA A 1 119 ? -1.247 -3.416 -10.535 1.00 94.50 119 ALA A CA 1
ATOM 932 C C . ALA A 1 119 ? -1.133 -4.401 -11.716 1.00 94.50 119 ALA A C 1
ATOM 934 O O . ALA A 1 119 ? -0.053 -4.570 -12.279 1.00 94.50 119 ALA A O 1
ATOM 935 N N . ILE A 1 120 ? -2.254 -5.006 -12.131 1.00 95.38 120 ILE A N 1
ATOM 936 C CA . ILE A 1 120 ? -2.306 -5.886 -13.310 1.00 95.38 120 ILE A CA 1
ATOM 937 C C . ILE A 1 120 ? -1.953 -5.106 -14.582 1.00 95.38 120 ILE A C 1
ATOM 939 O O . ILE A 1 120 ? -1.148 -5.573 -15.384 1.00 95.38 120 ILE A O 1
ATOM 943 N N . TYR A 1 121 ? -2.531 -3.917 -14.768 1.00 94.50 121 TYR A N 1
ATOM 944 C CA . TYR A 1 121 ? -2.258 -3.076 -15.933 1.00 94.50 121 TYR A CA 1
ATOM 945 C C . TYR A 1 121 ? -0.807 -2.597 -15.985 1.00 94.50 121 TYR A C 1
ATOM 947 O O . TYR A 1 121 ? -0.261 -2.478 -17.081 1.00 94.50 121 TYR A O 1
ATOM 955 N N . ASP A 1 122 ? -0.181 -2.336 -14.836 1.00 95.44 122 ASP A N 1
ATOM 956 C CA . ASP A 1 122 ? 1.233 -1.974 -14.789 1.00 95.44 122 ASP A CA 1
ATOM 957 C C . ASP A 1 122 ? 2.116 -3.132 -15.277 1.00 95.44 122 ASP A C 1
ATOM 959 O O . ASP A 1 122 ? 2.951 -2.943 -16.160 1.00 95.44 122 ASP A O 1
ATOM 963 N N . GLY A 1 123 ? 1.881 -4.346 -14.765 1.00 94.81 123 GLY A N 1
ATOM 964 C CA . GLY A 1 123 ? 2.595 -5.542 -15.217 1.00 94.81 123 GLY A CA 1
ATOM 965 C C . GLY A 1 123 ? 2.366 -5.837 -16.701 1.00 94.81 123 GLY A C 1
ATOM 966 O O . GLY A 1 123 ? 3.320 -6.082 -17.436 1.00 94.81 123 GLY A O 1
ATOM 967 N N . LEU A 1 124 ? 1.117 -5.737 -17.167 1.00 95.12 124 LEU A N 1
ATOM 968 C CA . LEU A 1 124 ? 0.765 -5.965 -18.569 1.00 95.12 124 LEU A CA 1
ATOM 969 C C . LEU A 1 124 ? 1.490 -4.995 -19.509 1.00 95.12 124 LEU A C 1
ATOM 971 O O . LEU A 1 124 ? 2.016 -5.426 -20.528 1.00 95.12 124 LEU A O 1
ATOM 975 N N . ARG A 1 125 ? 1.528 -3.697 -19.181 1.00 95.12 125 ARG A N 1
ATOM 976 C CA . ARG A 1 125 ? 2.201 -2.682 -20.009 1.00 95.12 125 ARG A CA 1
ATOM 977 C C . ARG A 1 125 ? 3.699 -2.920 -20.137 1.00 95.12 125 ARG A C 1
ATOM 979 O O . ARG A 1 125 ? 4.241 -2.630 -21.196 1.00 95.12 125 ARG A O 1
ATOM 986 N N . LEU A 1 126 ? 4.343 -3.432 -19.087 1.00 94.19 126 LEU A N 1
ATOM 987 C CA . LEU A 1 126 ? 5.760 -3.787 -19.141 1.00 94.19 126 LEU A CA 1
ATOM 988 C C . LEU A 1 126 ? 6.001 -5.080 -19.918 1.00 94.19 126 LEU A C 1
ATOM 990 O O . LEU A 1 126 ? 6.971 -5.140 -20.658 1.00 94.19 126 LEU A O 1
ATOM 994 N N . ALA A 1 127 ? 5.146 -6.095 -19.751 1.00 92.19 127 ALA A N 1
ATOM 995 C CA . ALA A 1 127 ? 5.457 -7.463 -20.167 1.00 92.19 127 ALA A CA 1
ATOM 996 C C . ALA A 1 127 ? 4.793 -7.946 -21.466 1.00 92.19 127 ALA A C 1
ATOM 998 O O . ALA A 1 127 ? 5.167 -9.003 -21.963 1.00 92.19 127 ALA A O 1
ATOM 999 N N . LYS A 1 128 ? 3.801 -7.232 -22.016 1.00 89.88 128 LYS A N 1
ATOM 1000 C CA . LYS A 1 128 ? 3.016 -7.731 -23.165 1.00 89.88 128 LYS A CA 1
ATOM 1001 C C . LYS A 1 128 ? 3.818 -7.927 -24.459 1.00 89.88 128 LYS A C 1
ATOM 1003 O O . LYS A 1 128 ? 3.444 -8.788 -25.247 1.00 89.88 128 LYS A O 1
ATOM 1008 N N . ASP A 1 129 ? 4.875 -7.138 -24.653 1.00 83.06 129 ASP A N 1
ATOM 1009 C CA . ASP A 1 129 ? 5.656 -7.061 -25.897 1.00 83.06 129 ASP A CA 1
ATOM 1010 C C . ASP A 1 129 ? 7.154 -7.375 -25.663 1.00 83.06 129 ASP A C 1
ATOM 1012 O O . ASP A 1 129 ? 8.001 -6.911 -26.428 1.00 83.06 129 ASP A O 1
ATOM 1016 N N . ILE A 1 130 ? 7.479 -8.102 -24.579 1.00 73.50 130 ILE A N 1
ATOM 1017 C CA . ILE A 1 130 ? 8.839 -8.594 -24.264 1.00 73.50 130 ILE A CA 1
ATOM 1018 C C . ILE A 1 130 ? 9.133 -9.878 -25.044 1.00 73.50 130 ILE A C 1
ATOM 1020 O O . ILE A 1 130 ? 8.253 -10.769 -25.062 1.00 73.50 130 ILE A O 1
#

Foldseek 3Di:
DCPCVVVVCVVPVVDPDDDDPQKDFDDWDDDPQWIKTAIDGPVDDDDDIDTGNDDDDDDDDDAPCPVVQVLQVQAQQSADDPPVCLVVLHEDDHGPDPRHDHHGYDADVNVPPDDPVRRVSSCCSHPVPD

Radius of gyration: 22.34 Å; chains: 1; bounding box: 55×30×57 Å

pLDDT: mean 93.17, std 7.19, range [48.06, 98.38]